Protein AF-A0A6I9NHU3-F1 (afdb_monomer_lite)

InterPro domains:
  IPR011989 Armadillo-like helical [G3DSA:1.25.10.10] (1-116)
  IPR016024 Armadillo-type fold [SSF48371] (1-84)

Radius of gyration: 13.39 Å; chains: 1; bounding box: 30×32×29 Å

Foldseek 3Di:
DVVLQVLLVCCQVCVQPDDPVRLVVLLVVLLVQCLPPDPVSLLSSLSSLLSNLQRDDPVRNCCCCDVQLLDDCVVPDPSSLNSSPSSLVSNCVNPVCSQCNDDNNVSSVVSNVVVVPDPD

Structure (mmCIF, N/CA/C/O backbone):
data_AF-A0A6I9NHU3-F1
#
_entry.id   AF-A0A6I9NHU3-F1
#
loop_
_atom_site.group_PDB
_atom_site.id
_atom_site.type_symbol
_atom_site.label_atom_id
_atom_site.label_alt_id
_atom_site.label_comp_id
_atom_site.label_asym_id
_atom_site.label_entity_id
_atom_site.label_seq_id
_atom_site.pdbx_PDB_ins_code
_atom_site.Cartn_x
_atom_site.Cartn_y
_atom_site.Cartn_z
_atom_site.occupancy
_atom_site.B_iso_or_equiv
_atom_site.auth_seq_id
_atom_site.auth_comp_id
_atom_site.auth_asym_id
_atom_site.auth_atom_id
_atom_site.pdbx_PDB_model_num
ATOM 1 N N . GLU A 1 1 ? 9.219 13.307 -4.992 1.00 74.25 1 GLU A N 1
ATOM 2 C CA . GLU A 1 1 ? 9.551 12.793 -3.641 1.00 74.25 1 GLU A CA 1
ATOM 3 C C . GLU A 1 1 ? 9.200 13.737 -2.472 1.00 74.25 1 GLU A C 1
ATOM 5 O O . GLU A 1 1 ? 8.374 13.357 -1.652 1.00 74.25 1 GLU A O 1
ATOM 10 N N . THR A 1 2 ? 9.744 14.961 -2.372 1.00 89.50 2 THR A N 1
ATOM 11 C CA . THR A 1 2 ? 9.570 15.848 -1.187 1.00 89.50 2 THR A CA 1
ATOM 12 C C . THR A 1 2 ? 8.113 16.134 -0.797 1.00 89.50 2 THR A C 1
ATOM 14 O O . THR A 1 2 ? 7.774 16.113 0.384 1.00 89.50 2 THR A O 1
ATOM 17 N N . MET A 1 3 ? 7.228 16.341 -1.778 1.00 94.88 3 MET A N 1
ATOM 18 C CA . MET A 1 3 ? 5.789 16.517 -1.532 1.00 94.88 3 MET A CA 1
ATOM 19 C C . MET A 1 3 ? 5.120 15.255 -0.972 1.00 94.88 3 MET A C 1
ATOM 21 O O . MET A 1 3 ? 4.278 15.360 -0.086 1.00 94.88 3 MET A O 1
ATOM 25 N N . LEU A 1 4 ? 5.509 14.065 -1.447 1.00 96.44 4 LEU A N 1
ATOM 26 C CA . LEU A 1 4 ? 4.988 12.793 -0.932 1.00 96.44 4 LEU A CA 1
ATOM 27 C C . LEU A 1 4 ? 5.448 12.571 0.507 1.00 96.44 4 LEU A C 1
ATOM 29 O O . LEU A 1 4 ? 4.660 12.162 1.350 1.00 96.44 4 LEU A O 1
ATOM 33 N N . GLN A 1 5 ? 6.694 12.919 0.822 1.00 96.00 5 GLN A N 1
ATOM 34 C CA . GLN A 1 5 ? 7.173 12.829 2.196 1.00 96.00 5 GLN A CA 1
ATOM 35 C C . GLN A 1 5 ? 6.432 13.795 3.134 1.00 96.00 5 GLN A C 1
ATOM 37 O O . GLN A 1 5 ? 6.073 13.415 4.248 1.00 96.00 5 GLN A O 1
ATOM 42 N N . ALA A 1 6 ? 6.141 15.020 2.685 1.00 97.69 6 ALA A N 1
ATOM 43 C CA . ALA A 1 6 ? 5.308 15.951 3.445 1.00 97.69 6 ALA A CA 1
ATOM 44 C C . ALA A 1 6 ? 3.882 15.405 3.643 1.00 97.69 6 ALA A C 1
ATOM 46 O O . ALA A 1 6 ? 3.360 15.428 4.757 1.00 97.69 6 ALA A O 1
ATOM 47 N N . LEU A 1 7 ? 3.280 14.849 2.587 1.00 97.81 7 LEU A N 1
ATOM 48 C CA . LEU A 1 7 ? 1.972 14.198 2.653 1.00 97.81 7 LEU A CA 1
ATOM 49 C C . LEU A 1 7 ? 1.971 13.032 3.649 1.00 97.81 7 LEU A C 1
ATOM 51 O O . LEU A 1 7 ? 1.033 12.908 4.433 1.00 97.81 7 LEU A O 1
ATOM 55 N N . ARG A 1 8 ? 3.032 12.220 3.680 1.00 97.44 8 ARG A N 1
ATOM 56 C CA . ARG A 1 8 ? 3.185 11.131 4.650 1.00 97.44 8 ARG A CA 1
ATOM 57 C C . ARG A 1 8 ? 3.105 11.637 6.089 1.00 97.44 8 ARG A C 1
ATOM 59 O O . ARG A 1 8 ? 2.387 11.056 6.898 1.00 97.44 8 ARG A O 1
ATOM 66 N N . PHE A 1 9 ? 3.787 12.738 6.404 1.00 97.44 9 PHE A N 1
ATOM 67 C CA . PHE A 1 9 ? 3.716 13.348 7.735 1.00 97.44 9 PHE A CA 1
ATOM 68 C C . PHE A 1 9 ? 2.328 13.914 8.053 1.00 97.44 9 PHE A C 1
ATOM 70 O O . PHE A 1 9 ? 1.863 13.802 9.187 1.00 97.44 9 PHE A O 1
ATOM 77 N N . VAL A 1 10 ? 1.628 14.461 7.055 1.00 97.50 10 VAL A N 1
ATOM 78 C CA . VAL A 1 10 ? 0.226 14.879 7.214 1.00 97.50 10 VAL A CA 1
ATOM 79 C C . VAL A 1 10 ? -0.673 13.677 7.514 1.00 97.50 10 VAL A C 1
ATOM 81 O O . VAL A 1 10 ? -1.490 13.756 8.427 1.00 97.50 10 VAL A O 1
ATOM 84 N N . ILE A 1 11 ? -0.502 12.553 6.811 1.00 97.81 11 ILE A N 1
ATOM 85 C CA . ILE A 1 11 ? -1.252 11.314 7.068 1.00 97.81 11 ILE A CA 1
ATOM 86 C C . ILE A 1 11 ? -0.989 10.822 8.496 1.00 97.81 11 ILE A C 1
ATOM 88 O O . ILE A 1 11 ? -1.937 10.559 9.227 1.00 97.81 11 ILE A O 1
ATOM 92 N N . GLN A 1 12 ? 0.270 10.779 8.936 1.00 97.12 12 GLN A N 1
ATOM 93 C CA . GLN A 1 12 ? 0.621 10.360 10.298 1.00 97.12 12 GLN A CA 1
ATOM 94 C C . GLN A 1 12 ? -0.006 11.253 11.382 1.00 97.12 12 GLN A C 1
ATOM 96 O O . GLN A 1 12 ? -0.483 10.748 12.396 1.00 97.12 12 GLN A O 1
ATOM 101 N N . GLY A 1 13 ? -0.010 12.576 11.186 1.00 96.69 13 GLY A N 1
ATOM 102 C CA . GLY A 1 13 ? -0.506 13.525 12.188 1.00 96.69 13 GLY A CA 1
ATOM 103 C C . GLY A 1 13 ? -2.016 13.783 12.146 1.00 96.69 13 GLY A C 1
ATOM 104 O O . GLY A 1 13 ? -2.602 14.191 13.151 1.00 96.69 13 GLY A O 1
ATOM 105 N N . ALA A 1 14 ? -2.651 13.590 10.989 1.00 96.69 14 ALA A N 1
ATOM 106 C CA . ALA A 1 14 ? -4.023 14.032 10.746 1.00 96.69 14 ALA A CA 1
ATOM 107 C C . ALA A 1 14 ? -4.863 13.071 9.890 1.00 96.69 14 ALA A C 1
ATOM 109 O O . ALA A 1 14 ? -5.989 13.424 9.547 1.00 96.69 14 ALA A O 1
ATOM 110 N N . GLY A 1 15 ? -4.378 11.865 9.575 1.00 95.31 15 GLY A N 1
ATOM 111 C CA . GLY A 1 15 ? -5.053 10.902 8.695 1.00 95.31 15 GLY A CA 1
ATOM 112 C C . GLY A 1 15 ? -6.493 10.583 9.104 1.00 95.31 15 GLY A C 1
ATOM 113 O O . GLY A 1 15 ? -7.375 10.526 8.250 1.00 95.31 15 GLY A O 1
ATOM 114 N N . SER A 1 16 ? -6.766 10.494 10.409 1.00 96.31 16 SER A N 1
ATOM 115 C CA . SER A 1 16 ? -8.113 10.265 10.959 1.00 96.31 16 SER A CA 1
ATOM 116 C C . SER A 1 16 ? -9.087 11.436 10.779 1.00 96.31 16 SER A C 1
ATOM 118 O O . SER A 1 16 ? -10.290 11.263 10.955 1.00 96.31 16 SER A O 1
ATOM 120 N N . LYS A 1 17 ? -8.585 12.629 10.440 1.00 97.00 17 LYS A N 1
ATOM 121 C CA . LYS A 1 17 ? -9.372 13.856 10.230 1.00 97.00 17 LYS A CA 1
ATOM 122 C C . LYS A 1 17 ? -9.551 14.195 8.751 1.00 97.00 17 LYS A C 1
ATOM 124 O O . LYS A 1 17 ? -10.196 15.192 8.437 1.00 97.00 17 LYS A O 1
ATOM 129 N N . VAL A 1 18 ? -8.948 13.418 7.851 1.00 95.56 18 VAL A N 1
ATOM 130 C CA . VAL A 1 18 ? -9.068 13.641 6.409 1.00 95.56 18 VAL A CA 1
ATOM 131 C C . VAL A 1 18 ? -10.468 13.236 5.963 1.00 95.56 18 VAL A C 1
ATOM 133 O O . VAL A 1 18 ? -10.930 12.133 6.265 1.00 95.56 18 VAL A O 1
ATOM 136 N N . ASP A 1 19 ? -11.121 14.131 5.226 1.00 97.19 19 ASP A N 1
ATOM 137 C CA . ASP A 1 19 ? -12.421 13.869 4.616 1.00 97.19 19 ASP A CA 1
ATOM 138 C C . ASP A 1 19 ? -12.387 12.581 3.757 1.00 97.19 19 ASP A C 1
ATOM 140 O O . ASP A 1 19 ? -11.393 12.351 3.058 1.00 97.19 19 ASP A O 1
ATOM 144 N N . PRO A 1 20 ? -13.426 11.723 3.790 1.00 96.19 20 PRO A N 1
ATOM 145 C CA . PRO A 1 20 ? -13.434 10.465 3.045 1.00 96.19 20 PRO A CA 1
ATOM 146 C C . PRO A 1 20 ? -13.203 10.602 1.534 1.00 96.19 20 PRO A C 1
ATOM 148 O O . PRO A 1 20 ? -12.477 9.789 0.958 1.00 96.19 20 PRO A O 1
ATOM 151 N N . GLU A 1 21 ? -13.756 11.627 0.877 1.00 97.00 21 GLU A N 1
ATOM 152 C CA . GLU A 1 21 ? -13.565 11.822 -0.566 1.00 97.00 21 GLU A CA 1
ATOM 153 C C . GLU A 1 21 ? -12.119 12.214 -0.879 1.00 97.00 21 GLU A C 1
ATOM 155 O O . GLU A 1 21 ? -11.499 11.675 -1.804 1.00 97.00 21 GLU A O 1
ATOM 160 N N . ILE A 1 22 ? -11.545 13.091 -0.049 1.00 97.31 22 ILE A N 1
ATOM 161 C CA . ILE A 1 22 ? -10.137 13.487 -0.145 1.00 97.31 22 ILE A CA 1
ATOM 162 C C . ILE A 1 22 ? -9.230 12.276 0.102 1.00 97.31 22 ILE A C 1
ATOM 164 O O . ILE A 1 22 ? -8.320 12.018 -0.690 1.00 97.31 22 ILE A O 1
ATOM 168 N N . ARG A 1 23 ? -9.493 11.488 1.153 1.00 97.75 23 ARG A N 1
ATOM 169 C CA . ARG A 1 23 ? -8.723 10.277 1.475 1.00 97.75 23 ARG A CA 1
ATOM 170 C C . ARG A 1 23 ? -8.763 9.273 0.323 1.00 97.75 23 ARG A C 1
ATOM 172 O O . ARG A 1 23 ? -7.714 8.748 -0.054 1.00 97.75 23 ARG A O 1
ATOM 179 N N . LYS A 1 24 ? -9.932 9.046 -0.281 1.00 97.25 24 LYS A N 1
ATOM 180 C CA . LYS A 1 24 ? -10.099 8.162 -1.446 1.00 97.25 24 LYS A CA 1
ATOM 181 C C . LYS A 1 24 ? -9.321 8.653 -2.669 1.00 97.25 24 LYS A C 1
ATOM 183 O O . LYS A 1 24 ? -8.653 7.852 -3.328 1.00 97.25 24 LYS A O 1
ATOM 188 N N . SER A 1 25 ? -9.373 9.953 -2.956 1.00 98.12 25 SER A N 1
ATOM 189 C CA . SER A 1 25 ? -8.628 10.570 -4.061 1.00 98.12 25 SER A CA 1
ATOM 190 C C . SER A 1 25 ? -7.111 10.424 -3.877 1.00 98.12 25 SER A C 1
ATOM 192 O O . SER A 1 25 ? -6.408 9.955 -4.780 1.00 98.12 25 SER A O 1
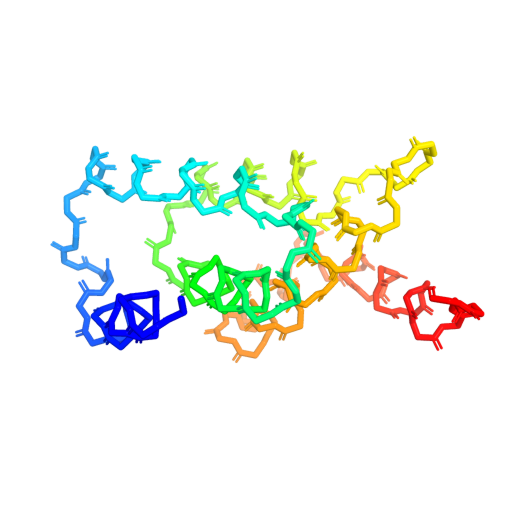ATOM 194 N N . ILE A 1 26 ? -6.615 10.718 -2.668 1.00 97.69 26 ILE A N 1
ATOM 195 C CA . ILE A 1 26 ? -5.202 10.550 -2.305 1.00 97.69 26 ILE A CA 1
ATOM 196 C C . ILE A 1 26 ? -4.789 9.081 -2.446 1.00 97.69 26 ILE A C 1
ATOM 198 O O . ILE A 1 26 ? -3.800 8.787 -3.112 1.00 97.69 26 ILE A O 1
ATOM 202 N N . THR A 1 27 ? -5.570 8.158 -1.880 1.00 98.31 27 THR A N 1
ATOM 203 C CA . THR A 1 27 ? -5.288 6.714 -1.933 1.00 98.31 27 THR A CA 1
ATOM 204 C C . THR A 1 27 ? -5.190 6.225 -3.378 1.00 98.31 27 THR A C 1
ATOM 206 O O . THR A 1 27 ? -4.213 5.579 -3.740 1.00 98.31 27 THR A O 1
ATOM 209 N N . THR A 1 28 ? -6.147 6.601 -4.231 1.00 98.19 28 THR A N 1
ATOM 210 C CA . THR A 1 28 ? -6.163 6.217 -5.655 1.00 98.19 28 THR A CA 1
ATOM 211 C C . THR A 1 28 ? -4.925 6.727 -6.391 1.00 98.19 28 THR A C 1
ATOM 213 O O . THR A 1 28 ? -4.283 5.978 -7.126 1.00 98.19 28 THR A O 1
ATOM 216 N N . THR A 1 29 ? -4.560 7.991 -6.158 1.00 98.25 29 THR A N 1
ATOM 217 C CA . THR A 1 29 ? -3.377 8.607 -6.774 1.00 98.25 29 THR A CA 1
ATOM 218 C C . THR A 1 29 ? -2.101 7.872 -6.366 1.00 98.25 29 THR A C 1
ATOM 220 O O . THR A 1 29 ? -1.308 7.486 -7.220 1.00 98.25 29 THR A O 1
ATOM 223 N N . LEU A 1 30 ? -1.924 7.618 -5.067 1.00 98.38 30 LEU A N 1
ATOM 224 C CA . LEU A 1 30 ? -0.738 6.947 -4.536 1.00 98.38 30 LEU A CA 1
ATOM 225 C C . LEU A 1 30 ? -0.618 5.496 -5.024 1.00 98.38 30 LEU A C 1
ATOM 227 O O . LEU A 1 30 ? 0.475 5.054 -5.387 1.00 98.38 30 LEU A O 1
ATOM 231 N N . LEU A 1 31 ? -1.735 4.766 -5.096 1.00 98.25 31 LEU A N 1
ATOM 232 C CA . LEU A 1 31 ? -1.768 3.400 -5.626 1.00 98.25 31 LEU A CA 1
ATOM 233 C C . LEU A 1 31 ? -1.279 3.335 -7.080 1.00 98.25 31 LEU A C 1
ATOM 235 O O . LEU A 1 31 ? -0.526 2.425 -7.427 1.00 98.25 31 LEU A O 1
ATOM 239 N N . GLY A 1 32 ? -1.634 4.325 -7.905 1.00 97.44 32 GLY A N 1
ATOM 240 C CA . GLY A 1 32 ? -1.138 4.443 -9.281 1.00 97.44 32 GLY A CA 1
ATOM 241 C C . GLY A 1 32 ? 0.375 4.665 -9.380 1.00 97.44 32 GLY A C 1
ATOM 242 O O . GLY A 1 32 ? 0.977 4.369 -10.407 1.00 97.44 32 GLY A O 1
ATOM 243 N N . MET A 1 33 ? 1.013 5.132 -8.305 1.00 97.62 33 MET A N 1
ATOM 244 C CA . MET A 1 33 ? 2.450 5.419 -8.261 1.00 97.62 33 MET A CA 1
ATOM 245 C C . MET A 1 33 ? 3.286 4.256 -7.702 1.00 97.62 33 MET A C 1
ATOM 247 O O . MET A 1 33 ? 4.512 4.351 -7.665 1.00 97.62 33 MET A O 1
ATOM 251 N N . LEU A 1 34 ? 2.666 3.144 -7.287 1.00 97.56 34 LEU A N 1
ATOM 252 C CA . LEU A 1 34 ? 3.398 1.977 -6.771 1.00 97.56 34 LEU A CA 1
ATOM 253 C C . LEU A 1 34 ? 4.213 1.246 -7.847 1.00 97.56 34 LEU A C 1
ATOM 255 O O . LEU A 1 34 ? 5.133 0.513 -7.509 1.00 97.56 34 LEU A O 1
ATOM 259 N N . GLY A 1 35 ? 3.897 1.448 -9.125 1.00 96.56 35 GLY A N 1
ATOM 260 C CA . GLY A 1 35 ? 4.660 0.919 -10.258 1.00 96.56 35 GLY A CA 1
ATOM 261 C C . GLY A 1 35 ? 5.532 1.952 -10.960 1.00 96.56 35 GLY A C 1
ATOM 262 O O . GLY A 1 35 ? 5.925 1.719 -12.092 1.00 96.56 35 GLY A O 1
ATOM 263 N N . HIS A 1 36 ? 5.761 3.119 -10.354 1.00 97.44 36 HIS A N 1
ATOM 264 C CA . HIS A 1 36 ? 6.490 4.201 -11.012 1.00 97.44 36 HIS A CA 1
ATOM 265 C C . HIS A 1 36 ? 7.958 3.820 -11.247 1.00 97.44 36 HIS A C 1
ATOM 267 O O . HIS A 1 36 ? 8.556 3.233 -10.350 1.00 97.44 36 HIS A O 1
ATOM 273 N N . ASP A 1 37 ? 8.549 4.196 -12.388 1.00 96.50 37 ASP A N 1
ATOM 274 C CA . ASP A 1 37 ? 9.932 3.837 -12.752 1.00 96.50 37 ASP A CA 1
ATOM 275 C C . ASP A 1 37 ? 10.969 4.379 -11.759 1.00 96.50 37 ASP A C 1
ATOM 277 O O . ASP A 1 37 ? 11.869 3.666 -11.304 1.00 96.50 37 ASP A O 1
ATOM 281 N N . GLU A 1 38 ? 10.809 5.646 -11.374 1.00 96.25 38 GLU A N 1
ATOM 282 C CA . GLU A 1 38 ? 11.667 6.305 -10.390 1.00 96.25 38 GLU A CA 1
ATOM 283 C C . GLU A 1 38 ? 11.472 5.705 -8.990 1.00 96.25 38 GLU A C 1
ATOM 285 O O . GLU A 1 38 ? 10.404 5.835 -8.383 1.00 96.25 38 GLU A O 1
ATOM 290 N N . ASP A 1 39 ? 12.539 5.102 -8.461 1.00 95.31 39 ASP A N 1
ATOM 291 C CA . ASP A 1 39 ? 12.540 4.409 -7.171 1.00 95.31 39 ASP A CA 1
ATOM 292 C C . ASP A 1 39 ? 12.131 5.317 -6.005 1.00 95.31 39 ASP A C 1
ATOM 294 O O . ASP A 1 39 ? 11.236 4.964 -5.242 1.00 95.31 39 ASP A O 1
ATOM 298 N N . ALA A 1 40 ? 12.675 6.534 -5.931 1.00 96.31 40 ALA A N 1
ATOM 299 C CA . ALA A 1 40 ? 12.344 7.502 -4.884 1.00 96.31 40 ALA A CA 1
ATOM 300 C C . ALA A 1 40 ? 10.839 7.835 -4.843 1.00 96.31 40 ALA A C 1
ATOM 302 O O . ALA A 1 40 ? 10.215 7.879 -3.780 1.00 96.31 40 ALA A O 1
ATOM 303 N N . THR A 1 41 ? 10.222 8.026 -6.012 1.00 96.62 41 THR A N 1
ATOM 304 C CA . THR A 1 41 ? 8.785 8.305 -6.127 1.00 96.62 41 THR A CA 1
ATOM 305 C C . THR A 1 41 ? 7.945 7.087 -5.739 1.00 96.62 41 THR A C 1
ATOM 307 O O . THR A 1 41 ? 6.978 7.223 -4.982 1.00 96.62 41 THR A O 1
ATOM 310 N N . ARG A 1 42 ? 8.350 5.891 -6.175 1.00 97.50 42 ARG A N 1
ATOM 311 C CA . ARG A 1 42 ? 7.709 4.624 -5.809 1.00 97.50 42 ARG A CA 1
ATOM 312 C C . ARG A 1 42 ? 7.778 4.358 -4.301 1.00 97.50 42 ARG A C 1
ATOM 314 O O . ARG A 1 42 ? 6.749 4.080 -3.686 1.00 97.50 42 ARG A O 1
ATOM 321 N N . MET A 1 43 ? 8.955 4.5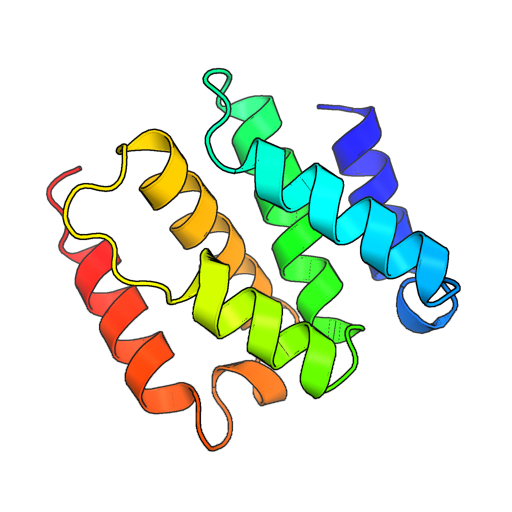03 -3.690 1.00 97.75 43 MET A N 1
ATOM 322 C CA . MET A 1 43 ? 9.173 4.331 -2.248 1.00 97.75 43 MET A CA 1
ATOM 323 C C . MET A 1 43 ? 8.373 5.338 -1.419 1.00 97.75 43 MET A C 1
ATOM 325 O O . MET A 1 43 ? 7.718 4.962 -0.444 1.00 97.75 43 MET A O 1
ATOM 329 N N . ALA A 1 44 ? 8.387 6.616 -1.808 1.00 98.12 44 ALA A N 1
ATOM 330 C CA . ALA A 1 44 ? 7.647 7.652 -1.097 1.00 98.12 44 ALA A CA 1
ATOM 331 C C . ALA A 1 44 ? 6.128 7.433 -1.188 1.00 98.12 44 ALA A C 1
ATOM 333 O O . ALA A 1 44 ? 5.421 7.608 -0.191 1.00 98.12 44 ALA A O 1
ATOM 334 N N . SER A 1 45 ? 5.629 6.988 -2.348 1.00 98.38 45 SER A N 1
ATOM 335 C CA . SER A 1 45 ? 4.218 6.630 -2.504 1.00 98.38 45 SER A CA 1
ATOM 336 C C . SER A 1 45 ? 3.836 5.421 -1.649 1.00 98.38 45 SER A C 1
ATOM 338 O O . SER A 1 45 ? 2.868 5.484 -0.891 1.00 98.38 45 SER A O 1
ATOM 340 N N . ALA A 1 46 ? 4.642 4.353 -1.690 1.00 98.44 46 ALA A N 1
ATOM 341 C CA . ALA A 1 46 ? 4.449 3.164 -0.863 1.00 98.44 46 ALA A CA 1
ATOM 342 C C . ALA A 1 46 ? 4.407 3.511 0.632 1.00 98.44 46 ALA A C 1
ATOM 344 O O . ALA A 1 46 ? 3.557 3.007 1.367 1.00 98.44 46 ALA A O 1
ATOM 345 N N . GLY A 1 47 ? 5.257 4.449 1.063 1.00 98.38 47 GLY A N 1
ATOM 346 C CA . GLY A 1 47 ? 5.210 5.025 2.402 1.00 98.38 47 GLY A CA 1
ATOM 347 C C . GLY A 1 47 ? 3.873 5.662 2.739 1.00 98.38 47 GLY A C 1
ATOM 348 O O . GLY A 1 47 ? 3.318 5.372 3.792 1.00 98.38 47 GLY A O 1
ATOM 349 N N . CYS A 1 48 ? 3.322 6.483 1.851 1.00 98.50 48 CYS A N 1
ATOM 350 C CA . CYS A 1 48 ? 2.020 7.103 2.083 1.00 98.50 48 CYS A CA 1
ATOM 351 C C . CYS A 1 48 ? 0.881 6.070 2.128 1.00 98.50 48 CYS A C 1
ATOM 353 O O . CYS A 1 48 ? 0.042 6.142 3.023 1.00 98.50 48 CYS A O 1
ATOM 355 N N . VAL A 1 49 ? 0.863 5.095 1.208 1.00 98.62 49 VAL A N 1
ATOM 356 C CA . VAL A 1 49 ? -0.151 4.021 1.183 1.00 98.62 49 VAL A CA 1
ATOM 357 C C . VAL A 1 49 ? -0.106 3.190 2.466 1.00 98.62 49 VAL A C 1
ATOM 359 O O . VAL A 1 49 ? -1.149 2.925 3.063 1.00 98.62 49 VAL A O 1
ATOM 362 N N . GLY A 1 50 ? 1.091 2.810 2.919 1.00 98.19 50 GLY A N 1
ATOM 363 C CA . GLY A 1 50 ? 1.248 2.029 4.143 1.00 98.19 50 GLY A CA 1
ATOM 364 C C . GLY A 1 50 ? 0.749 2.767 5.390 1.00 98.19 50 GLY A C 1
ATOM 365 O O . GLY A 1 50 ? 0.029 2.187 6.196 1.00 98.19 50 GLY A O 1
ATOM 366 N N . GLU A 1 51 ? 1.049 4.063 5.523 1.00 98.44 51 GLU A N 1
ATOM 367 C CA . GLU A 1 51 ? 0.543 4.884 6.638 1.00 98.44 51 GLU A CA 1
ATOM 368 C C . GLU A 1 51 ? -0.979 5.073 6.575 1.00 98.44 51 GLU A C 1
ATOM 370 O O . GLU A 1 51 ? -1.651 5.052 7.606 1.00 98.44 51 GLU A O 1
ATOM 375 N N . LEU A 1 52 ? -1.549 5.220 5.371 1.00 98.06 52 LEU A N 1
ATOM 376 C CA . LEU A 1 52 ? -2.998 5.355 5.191 1.00 98.06 52 LEU A CA 1
ATOM 377 C C . LEU A 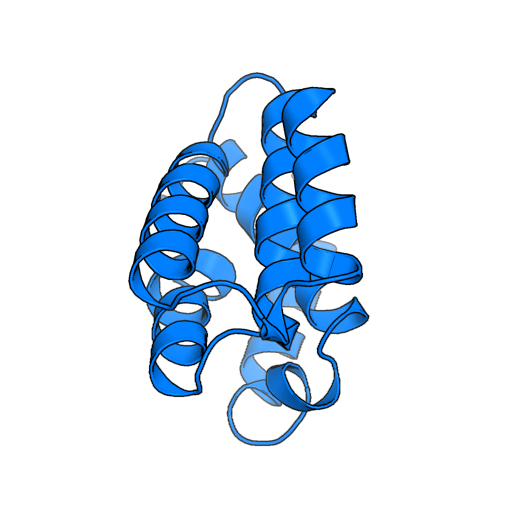1 52 ? -3.762 4.149 5.732 1.00 98.06 52 LEU A C 1
ATOM 379 O O . LEU A 1 52 ? -4.866 4.330 6.240 1.00 98.06 52 LEU A O 1
ATOM 383 N N . CYS A 1 53 ? -3.178 2.947 5.696 1.00 97.88 53 CYS A N 1
ATOM 384 C CA . CYS A 1 53 ? -3.819 1.728 6.193 1.00 97.88 53 CYS A CA 1
ATOM 385 C C . CYS A 1 53 ? -4.236 1.816 7.673 1.00 97.88 53 CYS A C 1
ATOM 387 O O . CYS A 1 53 ? -5.146 1.102 8.083 1.00 97.88 53 CYS A O 1
ATOM 389 N N . ALA A 1 54 ? -3.651 2.712 8.474 1.00 97.38 54 ALA A N 1
ATOM 390 C CA . ALA A 1 54 ? -4.089 2.955 9.852 1.00 97.38 54 ALA A CA 1
ATOM 391 C C . ALA A 1 54 ? -5.406 3.754 9.956 1.00 97.38 54 ALA A C 1
ATOM 393 O O . ALA A 1 54 ? -6.056 3.731 10.997 1.00 97.38 54 ALA A O 1
ATOM 394 N N . PHE A 1 55 ? -5.814 4.447 8.888 1.00 97.56 55 PHE A N 1
ATOM 395 C CA . PHE A 1 55 ? -6.908 5.429 8.900 1.00 97.56 55 PHE A CA 1
ATOM 396 C C . PHE A 1 55 ? -8.044 5.134 7.913 1.00 97.56 55 PHE A C 1
ATOM 398 O O . PHE A 1 55 ? -9.078 5.797 7.964 1.00 97.56 55 PHE A O 1
ATOM 405 N N . LEU A 1 56 ? -7.865 4.171 7.004 1.00 97.44 56 LEU A N 1
ATOM 406 C CA . LEU A 1 56 ? -8.921 3.726 6.090 1.00 97.44 56 LEU A CA 1
ATOM 407 C C . LEU A 1 56 ? -10.083 3.089 6.863 1.00 97.44 56 LEU A C 1
ATOM 409 O O . LEU A 1 56 ? -9.854 2.412 7.867 1.00 97.44 56 LEU A O 1
ATOM 413 N N . SER A 1 57 ? -11.315 3.227 6.375 1.00 96.44 57 SER A N 1
ATOM 414 C CA . SER A 1 57 ? -12.425 2.396 6.863 1.00 96.44 57 SER A CA 1
ATOM 415 C C . SER A 1 57 ? -12.154 0.906 6.598 1.00 96.44 57 SER A C 1
ATOM 417 O O . SER A 1 57 ? -11.232 0.560 5.861 1.00 96.44 57 SER A O 1
ATOM 419 N N . GLU A 1 58 ? -12.931 0.003 7.197 1.00 95.44 58 GLU A N 1
ATOM 420 C CA . GLU A 1 58 ? -12.784 -1.441 6.939 1.00 95.44 58 GLU A CA 1
ATOM 421 C C . GLU A 1 58 ? -12.979 -1.785 5.453 1.00 95.44 58 GLU A C 1
ATOM 423 O O . GLU A 1 58 ? -12.162 -2.498 4.872 1.00 95.44 58 GLU A O 1
ATOM 428 N N . ASP A 1 59 ? -13.992 -1.203 4.804 1.00 96.19 59 ASP A N 1
ATOM 429 C CA . ASP A 1 59 ? -14.246 -1.410 3.373 1.00 96.19 59 ASP A CA 1
ATOM 430 C C . ASP A 1 59 ? -13.131 -0.829 2.492 1.00 96.19 59 ASP A C 1
ATOM 432 O O . ASP A 1 59 ? -12.722 -1.435 1.500 1.00 96.19 59 ASP A O 1
ATOM 436 N N . GLU A 1 60 ? -12.619 0.354 2.840 1.00 97.12 60 GLU A N 1
ATOM 437 C CA . GLU A 1 60 ? -11.499 0.973 2.128 1.00 97.12 60 GLU A CA 1
ATOM 438 C C . GLU A 1 60 ? -10.223 0.132 2.276 1.00 97.12 60 GLU A C 1
ATOM 440 O O . GLU A 1 60 ? -9.559 -0.150 1.277 1.00 97.12 60 GLU A O 1
ATOM 445 N N . LEU A 1 61 ? -9.902 -0.306 3.500 1.00 97.44 61 LEU A N 1
ATOM 446 C CA . LEU A 1 61 ? -8.729 -1.132 3.776 1.00 97.44 61 LEU A CA 1
ATOM 447 C C . LEU A 1 61 ? -8.813 -2.458 3.022 1.00 97.44 61 LEU A C 1
ATOM 449 O O . LEU A 1 61 ? -7.858 -2.831 2.344 1.00 97.44 61 LEU A O 1
ATOM 453 N N . LYS A 1 62 ? -9.960 -3.138 3.091 1.00 96.56 62 LYS A N 1
ATOM 454 C CA . LYS A 1 62 ? -10.190 -4.397 2.380 1.00 96.56 62 LYS A CA 1
ATOM 455 C C . LYS A 1 62 ? -9.928 -4.250 0.883 1.00 96.56 62 LYS A C 1
ATOM 457 O O . LYS A 1 62 ? -9.205 -5.063 0.312 1.00 96.56 62 LYS A O 1
ATOM 462 N N . ASN A 1 63 ? -10.454 -3.194 0.260 1.00 97.06 63 ASN A N 1
ATOM 463 C CA . ASN A 1 63 ? -10.216 -2.929 -1.158 1.00 97.06 63 ASN A CA 1
ATOM 464 C C . ASN A 1 63 ? -8.727 -2.691 -1.454 1.00 97.06 63 ASN A C 1
ATOM 466 O O . ASN A 1 63 ? -8.185 -3.305 -2.371 1.00 97.06 63 ASN A O 1
ATOM 470 N N . VAL A 1 64 ? -8.041 -1.861 -0.661 1.00 98.00 64 VAL A N 1
ATOM 471 C CA . VAL A 1 64 ? -6.601 -1.596 -0.838 1.00 98.00 64 VAL A CA 1
ATOM 472 C C . VAL A 1 64 ? -5.768 -2.873 -0.695 1.00 98.00 64 VAL A C 1
ATOM 474 O O . VAL A 1 64 ? -4.879 -3.126 -1.512 1.00 98.00 64 VAL A O 1
ATOM 477 N N . LEU A 1 65 ? -6.060 -3.701 0.309 1.00 96.94 65 LEU A N 1
ATOM 478 C CA . LEU A 1 65 ? -5.346 -4.954 0.534 1.00 96.94 65 LEU A CA 1
ATOM 479 C C . LEU A 1 65 ? -5.601 -5.948 -0.598 1.00 96.94 65 LEU A C 1
ATOM 481 O O . LEU A 1 65 ? -4.654 -6.387 -1.243 1.00 96.94 65 LEU A O 1
ATOM 485 N N . GLN A 1 66 ? -6.862 -6.262 -0.887 1.00 95.38 66 GLN A N 1
ATOM 486 C CA . GLN A 1 66 ? -7.215 -7.339 -1.814 1.00 95.38 66 GLN A CA 1
ATOM 487 C C . GLN A 1 66 ? -6.955 -6.984 -3.282 1.00 95.38 66 GLN A C 1
ATOM 489 O O . GLN A 1 66 ? -6.593 -7.858 -4.064 1.00 95.38 66 GLN A O 1
ATOM 494 N N . GLN A 1 67 ? -7.128 -5.718 -3.673 1.00 95.19 67 GLN A N 1
ATOM 495 C CA . GLN A 1 67 ? -6.966 -5.299 -5.072 1.00 95.19 67 GLN A CA 1
ATOM 496 C C . GLN A 1 67 ? -5.542 -4.840 -5.401 1.00 95.19 67 GLN A C 1
ATOM 498 O O . GLN A 1 67 ? -5.168 -4.798 -6.576 1.00 95.19 67 GLN A O 1
ATOM 503 N N . HIS A 1 68 ? -4.736 -4.500 -4.389 1.00 96.25 68 HIS A N 1
ATOM 504 C CA . HIS A 1 68 ? -3.397 -3.961 -4.610 1.00 96.25 68 HIS A CA 1
ATOM 505 C C . HIS A 1 68 ? -2.323 -4.656 -3.776 1.00 96.25 68 HIS A C 1
ATOM 507 O O . HIS A 1 68 ? -1.461 -5.305 -4.357 1.00 96.25 68 HIS A O 1
ATOM 513 N N . ILE A 1 69 ? -2.325 -4.509 -2.449 1.00 96.56 69 ILE A N 1
ATOM 514 C CA . ILE A 1 69 ? -1.156 -4.870 -1.623 1.00 96.56 69 ILE A CA 1
ATOM 515 C C . ILE A 1 69 ? -0.918 -6.387 -1.575 1.00 96.56 69 ILE A C 1
ATOM 517 O O . ILE A 1 69 ? 0.215 -6.828 -1.747 1.00 96.56 69 ILE A O 1
ATOM 521 N N . LEU A 1 70 ? -1.981 -7.163 -1.371 1.00 95.00 70 LEU A N 1
ATOM 522 C CA . LEU A 1 70 ? -1.981 -8.627 -1.266 1.00 95.00 70 LEU A CA 1
ATOM 523 C C . LEU A 1 70 ? -2.530 -9.302 -2.533 1.00 95.00 70 LEU A C 1
ATOM 525 O O . LEU A 1 70 ? -2.796 -10.500 -2.533 1.00 95.00 70 LEU A O 1
ATOM 529 N N . ALA A 1 71 ? -2.747 -8.530 -3.600 1.00 93.19 71 ALA A N 1
ATOM 530 C CA . ALA A 1 71 ? -3.225 -9.067 -4.864 1.00 93.19 71 ALA A CA 1
ATOM 531 C C . ALA A 1 71 ? -2.184 -10.005 -5.487 1.00 93.19 71 ALA A C 1
ATOM 533 O O . ALA A 1 71 ? -0.979 -9.784 -5.341 1.00 93.19 71 ALA A O 1
ATOM 534 N N . ASP A 1 72 ? -2.665 -11.000 -6.236 1.00 89.00 72 ASP A N 1
ATOM 535 C CA . ASP A 1 72 ? -1.813 -11.927 -6.979 1.00 89.00 72 ASP A CA 1
ATOM 536 C C . ASP A 1 72 ? -0.766 -11.165 -7.810 1.00 89.00 72 ASP A C 1
ATOM 538 O O . ASP A 1 72 ? -1.057 -10.170 -8.486 1.00 89.00 72 ASP A O 1
ATOM 542 N N . VAL A 1 73 ? 0.478 -11.624 -7.703 1.00 85.94 73 VAL A N 1
ATOM 543 C CA . VAL A 1 73 ? 1.654 -11.029 -8.350 1.00 85.94 73 VAL A CA 1
ATOM 544 C C . VAL A 1 73 ? 2.014 -11.744 -9.654 1.00 85.94 73 VAL A C 1
ATOM 546 O O . VAL A 1 73 ? 2.956 -11.338 -10.339 1.00 85.94 73 VAL A O 1
ATOM 549 N N . SER A 1 74 ? 1.280 -12.798 -10.019 1.00 87.06 74 SER A N 1
ATOM 550 C CA . SER A 1 74 ? 1.488 -13.553 -11.254 1.00 87.06 74 SER A CA 1
ATOM 551 C C . SER A 1 74 ? 1.319 -12.654 -12.483 1.00 87.06 74 SER A C 1
ATOM 553 O O . SER A 1 74 ? 0.255 -12.093 -12.727 1.00 87.06 74 SER A O 1
ATOM 555 N N . GLY A 1 75 ? 2.388 -12.497 -13.269 1.00 86.56 75 GLY A N 1
ATOM 556 C CA . GLY A 1 75 ? 2.380 -11.648 -14.468 1.00 86.56 75 GLY A CA 1
ATOM 557 C C . GLY A 1 75 ? 2.366 -10.138 -14.196 1.00 86.56 75 GLY A C 1
ATOM 558 O O . GLY A 1 75 ? 2.208 -9.360 -15.135 1.00 86.56 75 GLY A O 1
ATOM 559 N N . VAL A 1 76 ? 2.543 -9.714 -12.941 1.00 90.81 76 VAL A N 1
ATOM 560 C CA . VAL A 1 76 ? 2.655 -8.300 -12.566 1.00 90.81 76 VAL A CA 1
ATOM 561 C C . VAL A 1 76 ? 4.085 -7.811 -12.799 1.00 90.81 76 VAL A C 1
ATOM 563 O O . VAL A 1 76 ? 5.049 -8.515 -12.494 1.00 90.81 76 VAL A O 1
ATOM 566 N N . ASP A 1 77 ? 4.217 -6.590 -13.324 1.00 93.00 77 ASP A N 1
ATOM 567 C CA . ASP A 1 77 ? 5.515 -5.940 -13.504 1.00 93.00 77 ASP A CA 1
ATOM 568 C C . ASP A 1 77 ? 6.300 -5.852 -12.181 1.00 93.00 77 ASP A C 1
ATOM 570 O O . ASP A 1 77 ? 5.732 -5.636 -11.102 1.00 93.00 77 ASP A O 1
ATOM 574 N N . TRP A 1 78 ? 7.624 -6.011 -12.267 1.00 91.94 78 TRP A N 1
ATOM 575 C CA . TRP A 1 78 ? 8.479 -6.087 -11.084 1.00 91.94 78 TRP A CA 1
ATOM 576 C C . TRP A 1 78 ? 8.402 -4.808 -10.236 1.00 91.94 78 TRP A C 1
ATOM 578 O O . TRP A 1 78 ? 8.413 -4.897 -9.008 1.00 91.94 78 TRP A O 1
ATOM 588 N N . MET A 1 79 ? 8.264 -3.630 -10.857 1.00 95.62 79 MET A N 1
ATOM 589 C CA . MET A 1 79 ? 8.206 -2.359 -10.135 1.00 95.62 79 MET A CA 1
ATOM 590 C C . MET A 1 79 ? 6.927 -2.268 -9.316 1.00 95.62 79 MET A C 1
ATOM 592 O O . MET A 1 79 ? 6.969 -1.874 -8.152 1.00 95.62 79 MET A O 1
ATOM 596 N N . VAL A 1 80 ? 5.801 -2.702 -9.889 1.00 95.88 80 VAL A N 1
ATOM 597 C CA . VAL A 1 80 ? 4.516 -2.771 -9.181 1.00 95.88 80 VAL A CA 1
ATOM 598 C C . VAL A 1 80 ? 4.609 -3.750 -8.010 1.00 95.88 80 VAL A C 1
ATOM 600 O O . VAL A 1 80 ? 4.175 -3.421 -6.902 1.00 95.88 80 VAL A O 1
ATOM 603 N N . ARG A 1 81 ? 5.204 -4.932 -8.221 1.00 94.88 81 ARG A N 1
ATOM 604 C CA . ARG A 1 81 ? 5.416 -5.925 -7.154 1.00 94.88 81 ARG A CA 1
ATOM 605 C C . ARG A 1 81 ? 6.271 -5.356 -6.020 1.00 94.88 81 ARG A C 1
ATOM 607 O O . ARG A 1 81 ? 5.888 -5.456 -4.854 1.00 94.88 81 ARG A O 1
ATOM 614 N N . HIS A 1 82 ? 7.385 -4.715 -6.355 1.00 95.12 82 HIS A N 1
ATOM 615 C CA . HIS A 1 82 ? 8.273 -4.080 -5.389 1.00 95.12 82 HIS A CA 1
ATOM 616 C C . HIS A 1 82 ? 7.562 -2.967 -4.605 1.00 95.12 82 HIS A C 1
ATOM 618 O O . HIS A 1 82 ? 7.605 -2.950 -3.375 1.00 95.12 82 HIS A O 1
ATOM 624 N N . GLY A 1 83 ? 6.846 -2.064 -5.284 1.00 97.19 83 GLY A N 1
ATOM 625 C CA . GLY A 1 83 ? 6.096 -0.994 -4.620 1.00 97.19 83 GLY A CA 1
ATOM 626 C C . GLY A 1 83 ? 5.004 -1.513 -3.681 1.00 97.19 83 GLY A C 1
ATOM 627 O O . GLY A 1 83 ? 4.857 -0.998 -2.572 1.00 97.19 83 GLY A O 1
ATOM 628 N N . ARG A 1 84 ? 4.284 -2.573 -4.075 1.00 97.19 84 ARG A N 1
ATOM 629 C CA . ARG A 1 84 ? 3.297 -3.253 -3.215 1.00 97.19 84 ARG A CA 1
ATOM 630 C C . ARG A 1 84 ? 3.948 -3.892 -1.985 1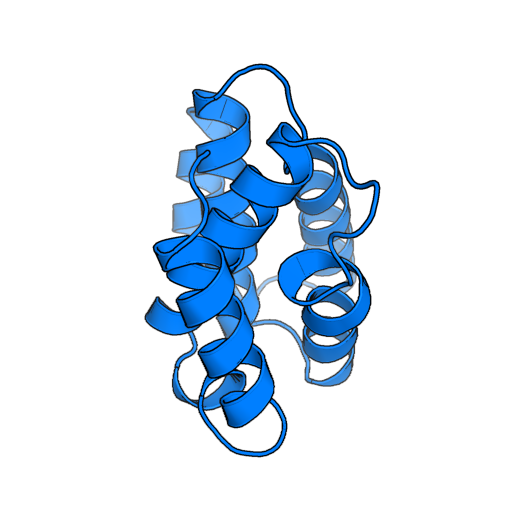.00 97.19 84 ARG A C 1
ATOM 632 O O . ARG A 1 84 ? 3.433 -3.717 -0.884 1.00 97.19 84 ARG A O 1
ATOM 639 N N . SER A 1 85 ? 5.097 -4.553 -2.147 1.00 95.94 85 SER A N 1
ATOM 640 C CA . SER A 1 85 ? 5.862 -5.141 -1.034 1.00 95.94 85 SER A CA 1
ATOM 641 C C . SER A 1 85 ? 6.317 -4.081 -0.019 1.00 95.94 85 SER A C 1
ATOM 643 O O . SER A 1 85 ? 6.137 -4.246 1.190 1.00 95.94 85 SER A O 1
ATOM 645 N N . LEU A 1 86 ? 6.818 -2.936 -0.498 1.00 97.00 86 LEU A N 1
ATOM 646 C CA . LEU A 1 86 ? 7.173 -1.806 0.366 1.00 97.00 86 LEU A CA 1
ATOM 647 C C . LEU A 1 86 ? 5.956 -1.239 1.107 1.00 97.00 86 LEU A C 1
ATOM 649 O O . LEU A 1 86 ? 6.029 -0.990 2.312 1.00 97.00 86 LEU A O 1
ATOM 653 N N . ALA A 1 87 ? 4.833 -1.060 0.406 1.00 98.38 87 ALA A N 1
ATOM 654 C CA . ALA A 1 87 ? 3.599 -0.5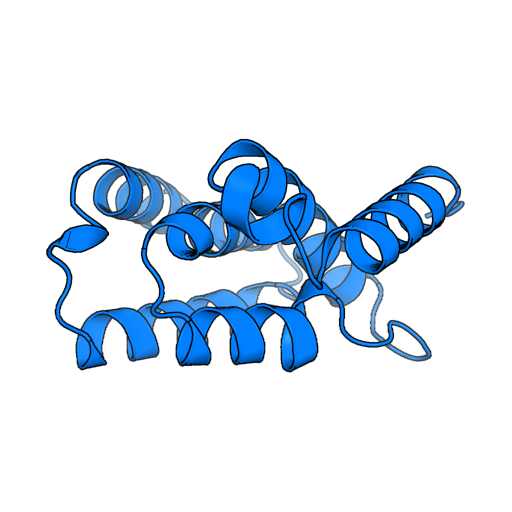70 1.013 1.00 98.38 87 ALA A CA 1
ATOM 655 C C . ALA A 1 87 ? 3.101 -1.537 2.097 1.00 98.38 87 ALA A C 1
ATOM 657 O O . ALA A 1 87 ? 2.721 -1.089 3.176 1.00 98.38 87 ALA A O 1
ATOM 658 N N . MET A 1 88 ? 3.186 -2.850 1.849 1.00 97.19 88 MET A N 1
ATOM 659 C CA . MET A 1 88 ? 2.851 -3.895 2.817 1.00 97.19 88 MET A CA 1
ATOM 660 C C . MET A 1 88 ? 3.719 -3.811 4.073 1.00 97.19 88 MET A C 1
ATOM 662 O O . MET A 1 88 ? 3.187 -3.792 5.179 1.00 97.19 88 MET A O 1
ATOM 666 N N . SER A 1 89 ? 5.045 -3.716 3.924 1.00 97.00 89 SER A N 1
ATOM 667 C CA . SER A 1 89 ? 5.969 -3.624 5.066 1.00 97.00 89 SER A CA 1
ATOM 668 C C . SER A 1 89 ? 5.640 -2.428 5.968 1.00 97.00 89 SER A C 1
ATOM 670 O O . SER A 1 89 ? 5.634 -2.536 7.197 1.00 97.00 89 SER A O 1
ATOM 672 N N . ILE A 1 90 ? 5.296 -1.293 5.359 1.00 98.25 90 ILE A N 1
ATOM 673 C CA . ILE A 1 90 ? 4.934 -0.075 6.087 1.00 98.25 90 ILE A CA 1
ATOM 674 C C . ILE A 1 90 ? 3.539 -0.208 6.703 1.00 98.25 90 ILE A C 1
ATOM 676 O O . ILE A 1 90 ? 3.363 0.157 7.860 1.00 98.25 90 ILE A O 1
ATOM 680 N N . ALA A 1 91 ? 2.574 -0.789 5.990 1.00 98.00 91 ALA A N 1
ATOM 681 C CA . ALA A 1 91 ? 1.238 -1.045 6.518 1.00 98.00 91 ALA A CA 1
ATOM 682 C C . ALA A 1 91 ? 1.272 -1.972 7.744 1.00 98.00 91 ALA A C 1
ATOM 684 O O . ALA A 1 91 ? 0.618 -1.680 8.740 1.00 98.00 91 ALA A O 1
ATOM 685 N N . VAL A 1 92 ? 2.089 -3.032 7.721 1.00 97.44 92 VAL A N 1
ATOM 686 C CA . VAL A 1 92 ? 2.270 -3.945 8.866 1.00 97.44 92 VAL A CA 1
ATOM 687 C C . VAL A 1 92 ? 2.877 -3.209 10.058 1.00 97.44 92 VAL A C 1
ATOM 689 O O . VAL A 1 92 ? 2.450 -3.410 11.191 1.00 97.44 92 VAL A O 1
ATOM 692 N N . LYS A 1 93 ? 3.840 -2.314 9.814 1.00 96.81 93 LYS A N 1
ATOM 693 C CA . LYS A 1 93 ? 4.420 -1.471 10.864 1.00 96.81 93 LYS A CA 1
ATOM 694 C C . LYS A 1 93 ? 3.398 -0.493 11.457 1.00 96.81 93 LYS A C 1
ATOM 696 O O . LYS A 1 93 ? 3.407 -0.277 12.666 1.00 96.81 93 LYS A O 1
ATOM 701 N N . CYS A 1 94 ? 2.577 0.140 10.622 1.00 96.50 94 CYS A N 1
ATOM 702 C CA . CYS A 1 94 ? 1.723 1.260 11.026 1.00 96.50 94 CYS A CA 1
ATOM 703 C C . CYS A 1 94 ? 0.336 0.830 11.517 1.00 96.50 94 CYS A C 1
ATOM 705 O O . CYS A 1 94 ? -0.269 1.534 12.321 1.00 96.50 94 CYS A O 1
ATOM 707 N N . ALA A 1 95 ? -0.162 -0.317 11.060 1.00 96.44 95 ALA A N 1
ATOM 708 C CA . ALA A 1 95 ? -1.463 -0.866 11.428 1.00 96.44 95 ALA A CA 1
ATOM 709 C C . ALA A 1 95 ? -1.379 -2.382 11.720 1.00 96.44 95 ALA A C 1
ATOM 711 O O . ALA A 1 95 ? -2.114 -3.167 11.113 1.00 96.44 95 ALA A O 1
ATOM 712 N N . PRO A 1 96 ? -0.507 -2.822 12.653 1.00 95.88 96 PRO A N 1
ATOM 713 C CA . PRO A 1 96 ? -0.251 -4.243 12.899 1.00 95.88 96 PRO A CA 1
ATOM 714 C C . PRO A 1 96 ? -1.510 -5.007 13.318 1.00 95.88 96 PRO A C 1
ATOM 716 O O . PRO A 1 96 ? -1.734 -6.114 12.846 1.00 95.88 96 PRO A O 1
ATOM 719 N N . GLU A 1 97 ? -2.374 -4.412 14.144 1.00 94.62 97 GLU A N 1
ATOM 720 C CA . GLU A 1 97 ? -3.625 -5.047 14.588 1.00 94.62 97 GLU A CA 1
ATOM 721 C C . GLU A 1 97 ? -4.616 -5.272 13.438 1.00 94.62 97 GLU A C 1
ATOM 723 O O . GLU A 1 97 ? -5.400 -6.215 13.483 1.00 94.62 97 GLU A O 1
ATOM 728 N N . ARG A 1 98 ? -4.562 -4.436 12.393 1.00 94.88 98 ARG A N 1
ATOM 729 C CA . ARG A 1 98 ? -5.452 -4.536 11.229 1.00 94.88 98 ARG A CA 1
ATOM 730 C C . ARG A 1 98 ? -4.934 -5.505 10.170 1.00 94.88 98 ARG A C 1
ATOM 732 O O . ARG A 1 98 ? -5.739 -6.114 9.479 1.00 94.88 98 ARG A O 1
ATOM 739 N N . LEU A 1 99 ? -3.612 -5.621 10.014 1.00 94.25 99 LEU A N 1
ATOM 740 C CA . LEU A 1 99 ? -2.994 -6.479 8.992 1.00 94.25 99 LEU A CA 1
ATOM 741 C C . LEU A 1 99 ? -2.601 -7.861 9.521 1.00 94.25 99 LEU A C 1
ATOM 743 O O . LEU A 1 99 ? -2.734 -8.850 8.811 1.00 94.25 99 LEU A O 1
ATOM 747 N N . CYS A 1 100 ? -2.116 -7.934 10.755 1.00 91.75 100 CYS A N 1
ATOM 748 C CA . CYS A 1 100 ? -1.683 -9.180 11.387 1.00 91.75 100 CYS A CA 1
ATOM 749 C C . CYS A 1 100 ? -2.706 -9.700 12.409 1.00 91.75 100 CYS A C 1
ATOM 751 O O . CYS A 1 100 ? -2.469 -10.714 13.061 1.00 91.75 100 CYS A O 1
ATOM 753 N N . GLY A 1 101 ? -3.838 -9.013 12.574 1.00 83.44 101 GLY A N 1
ATOM 754 C CA . GLY A 1 101 ? -4.979 -9.498 13.342 1.00 83.44 101 GLY A CA 1
ATOM 755 C C . GLY A 1 101 ? -6.057 -10.084 12.431 1.00 83.44 101 GLY A C 1
ATOM 756 O O . GLY A 1 101 ? -6.340 -9.551 11.361 1.00 83.44 101 GLY A O 1
ATOM 757 N N . GLY A 1 102 ? -6.693 -11.171 12.867 1.00 85.50 102 GLY A N 1
ATOM 758 C CA . GLY A 1 102 ? -7.890 -11.707 12.213 1.00 85.50 102 GLY A CA 1
ATOM 759 C C . GLY A 1 102 ? -7.648 -12.286 10.813 1.00 85.50 102 GLY A C 1
ATOM 760 O O . GLY A 1 102 ? -6.772 -13.126 10.636 1.00 85.50 102 GLY A O 1
ATOM 761 N N . GLU A 1 103 ? -8.468 -11.863 9.843 1.00 90.44 103 GLU A N 1
ATOM 762 C CA . GLU A 1 103 ? -8.609 -12.472 8.504 1.00 90.44 103 GLU A CA 1
ATOM 763 C C . GLU A 1 103 ? -7.341 -12.399 7.640 1.00 90.44 103 GLU A C 1
ATOM 765 O O . GLU A 1 103 ? -7.095 -13.301 6.844 1.00 90.44 103 GLU A O 1
ATOM 770 N N . TYR A 1 104 ? -6.525 -11.352 7.783 1.00 93.00 104 TYR A N 1
ATOM 771 C CA . TYR A 1 104 ? -5.409 -11.105 6.863 1.00 93.00 104 TYR A CA 1
ATOM 772 C C . TYR A 1 104 ? -4.077 -11.713 7.312 1.00 93.00 104 TYR A C 1
ATOM 774 O O . TYR A 1 104 ? -3.138 -11.746 6.520 1.00 93.00 104 TYR A O 1
ATOM 782 N N . CYS A 1 105 ? -3.977 -12.195 8.555 1.00 94.12 105 CYS A N 1
ATOM 783 C CA . CYS A 1 105 ? -2.698 -12.567 9.167 1.00 94.12 105 CYS A CA 1
ATOM 784 C C . CYS A 1 105 ? -1.938 -13.637 8.368 1.00 94.12 105 CYS A C 1
ATOM 786 O O . CYS A 1 105 ? -0.752 -13.464 8.071 1.00 94.12 105 CYS A O 1
ATOM 788 N N . ASP A 1 106 ? -2.628 -14.706 7.965 1.00 95.19 106 ASP A N 1
ATOM 789 C CA . ASP A 1 106 ? -2.017 -15.802 7.209 1.00 95.19 106 ASP A CA 1
ATOM 790 C C . ASP A 1 106 ? -1.541 -15.321 5.831 1.00 95.19 106 ASP A C 1
ATOM 792 O O . ASP A 1 106 ? -0.386 -15.538 5.463 1.00 95.19 106 ASP A O 1
ATOM 796 N N . THR A 1 107 ? -2.382 -14.577 5.105 1.00 94.88 107 THR A N 1
ATOM 797 C CA . THR A 1 107 ? -2.046 -14.039 3.776 1.00 94.88 107 THR A CA 1
ATOM 798 C C . THR A 1 107 ? -0.902 -13.029 3.831 1.00 94.88 107 THR A C 1
ATOM 800 O O . THR A 1 107 ? -0.015 -13.050 2.981 1.00 94.88 107 THR A O 1
ATOM 803 N N . VAL A 1 108 ? -0.881 -12.150 4.837 1.00 95.94 108 VAL A N 1
ATOM 804 C CA . VAL A 1 108 ? 0.217 -11.195 5.048 1.00 95.94 108 VAL A CA 1
ATOM 805 C C . VAL A 1 108 ? 1.516 -11.942 5.345 1.00 95.94 108 VAL A C 1
ATOM 807 O O . VAL A 1 108 ? 2.559 -11.607 4.783 1.00 95.94 108 VAL A O 1
ATOM 810 N N . THR A 1 109 ? 1.463 -12.981 6.180 1.00 94.81 109 THR A N 1
ATOM 811 C CA . THR A 1 109 ? 2.638 -13.796 6.519 1.00 94.81 109 THR A CA 1
ATOM 812 C C . THR A 1 109 ? 3.181 -14.525 5.291 1.00 94.81 109 THR A C 1
ATOM 814 O O . THR A 1 109 ? 4.384 -14.476 5.026 1.00 94.81 109 THR A O 1
ATOM 817 N N . GLU A 1 110 ? 2.305 -15.143 4.498 1.00 94.12 110 GLU A N 1
ATOM 818 C CA . GLU A 1 110 ? 2.670 -15.810 3.245 1.00 94.12 110 GLU A CA 1
ATOM 819 C C . GLU A 1 110 ? 3.274 -14.828 2.231 1.00 94.12 110 GLU A C 1
ATOM 821 O O . GLU A 1 110 ? 4.311 -15.115 1.625 1.00 94.12 110 GLU A O 1
ATOM 826 N N . ALA A 1 111 ? 2.684 -13.639 2.087 1.00 93.00 111 ALA A N 1
ATOM 827 C CA . ALA A 1 111 ? 3.195 -12.600 1.199 1.00 93.00 111 ALA A CA 1
ATOM 828 C C . ALA A 1 111 ? 4.586 -12.107 1.633 1.00 93.00 111 ALA A C 1
ATOM 830 O O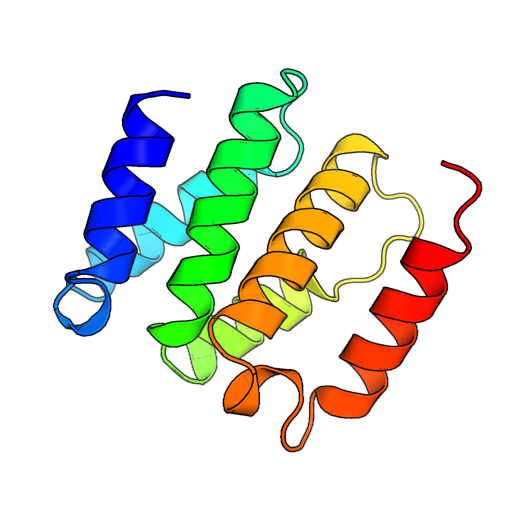 . ALA A 1 111 ? 5.468 -11.922 0.790 1.00 93.00 111 ALA A O 1
ATOM 831 N N . ILE A 1 112 ? 4.822 -11.936 2.939 1.00 93.12 112 ILE A N 1
ATOM 832 C CA . ILE A 1 112 ? 6.142 -11.576 3.481 1.00 93.12 112 ILE A CA 1
ATOM 833 C C . ILE A 1 112 ? 7.168 -12.666 3.165 1.00 93.12 112 ILE A C 1
ATOM 835 O O . ILE A 1 112 ? 8.242 -12.348 2.656 1.00 93.12 112 ILE A O 1
ATOM 839 N N . LEU A 1 113 ? 6.847 -13.938 3.421 1.00 93.06 113 LEU A N 1
ATOM 840 C CA . LEU A 1 113 ? 7.740 -15.068 3.136 1.00 93.06 113 LEU A CA 1
ATOM 841 C C . LEU A 1 113 ? 8.066 -15.167 1.640 1.00 93.06 113 LEU A C 1
ATOM 843 O O . LEU A 1 113 ? 9.228 -15.330 1.260 1.00 93.06 113 LEU A O 1
ATOM 847 N N . THR A 1 114 ? 7.050 -15.003 0.794 1.00 91.19 114 THR A N 1
ATOM 848 C CA . THR A 1 114 ? 7.187 -15.017 -0.667 1.00 91.19 114 THR A CA 1
ATOM 849 C C . THR A 1 114 ? 8.084 -13.885 -1.163 1.00 91.19 114 THR A C 1
ATOM 851 O O . THR A 1 114 ? 8.901 -14.091 -2.055 1.00 91.19 114 THR A O 1
ATOM 854 N N . ASN A 1 115 ? 7.969 -12.688 -0.584 1.00 89.25 115 ASN A N 1
ATOM 855 C CA . ASN A 1 115 ? 8.817 -11.555 -0.958 1.00 89.25 115 ASN A CA 1
ATOM 856 C C . ASN A 1 115 ? 10.238 -11.673 -0.391 1.00 89.25 115 ASN A C 1
ATOM 858 O O . ASN A 1 115 ? 11.187 -11.306 -1.072 1.00 89.25 115 ASN A O 1
ATOM 862 N N . ALA A 1 116 ? 10.409 -12.212 0.819 1.00 88.81 116 ALA A N 1
ATOM 863 C CA . ALA A 1 116 ? 11.723 -12.392 1.443 1.00 88.81 116 ALA A CA 1
ATOM 864 C C . ALA A 1 116 ? 12.584 -13.462 0.751 1.00 88.81 116 ALA A C 1
ATOM 866 O O . ALA A 1 116 ? 13.806 -13.444 0.872 1.00 88.81 116 ALA A O 1
ATOM 867 N N . THR A 1 117 ? 11.945 -14.401 0.052 1.00 88.25 117 THR A N 1
ATOM 868 C CA . THR A 1 117 ? 12.607 -15.480 -0.697 1.00 88.25 117 THR A CA 1
ATOM 869 C C . THR A 1 117 ? 12.654 -15.223 -2.203 1.00 88.25 117 THR A C 1
ATOM 871 O O . THR A 1 117 ? 13.171 -16.056 -2.949 1.00 88.25 117 THR A O 1
ATOM 874 N N . ALA A 1 118 ? 12.138 -14.080 -2.666 1.00 84.44 118 ALA A N 1
ATOM 875 C CA . ALA A 1 118 ? 12.230 -13.690 -4.062 1.00 84.44 118 ALA A CA 1
ATOM 876 C C . ALA A 1 118 ? 13.682 -13.327 -4.414 1.00 84.44 118 ALA A C 1
ATOM 878 O O . ALA A 1 118 ? 14.328 -12.544 -3.725 1.00 84.44 118 ALA A O 1
ATOM 879 N N . ASP A 1 119 ? 14.184 -13.892 -5.512 1.00 69.50 119 ASP A N 1
ATOM 880 C CA . ASP A 1 119 ? 15.548 -13.669 -6.025 1.00 69.50 119 ASP A CA 1
ATOM 881 C C . ASP A 1 119 ? 15.720 -12.272 -6.675 1.00 69.50 119 ASP A C 1
ATOM 883 O O . ASP A 1 119 ? 16.792 -11.916 -7.166 1.00 69.50 119 ASP A O 1
ATOM 887 N N . ARG A 1 120 ? 14.637 -11.481 -6.718 1.00 59.16 120 ARG A N 1
ATOM 888 C CA . ARG A 1 120 ? 14.564 -10.093 -7.193 1.00 59.16 120 ARG A CA 1
ATOM 889 C C . ARG A 1 120 ? 13.487 -9.318 -6.448 1.00 59.16 120 ARG A C 1
ATOM 891 O O . ARG A 1 120 ? 12.356 -9.851 -6.354 1.00 59.16 120 ARG A O 1
#

Organism: NCBI:txid8208

pLDDT: mean 94.78, std 5.51, range [59.16, 98.62]

Sequence (120 aa):
ETMLQALRFVIQGAGSKVDPEIRKSITTTLLGMLGHDEDATRMASAGCVGELCAFLSEDELKNVLQQHILADVSGVDWMVRHGRSLAMSIAVKCAPERLCGGEYCDTVTEAILTNATADR

Secondary structure (DSSP, 8-state):
-HHHHHHHHHHHHHGGGS-HHHHHHHHHHHHHTTT-SSHHHHHHHHHHHHHHTTTS-HHHHHHHIIIIISS--TT--HHHHHHHHHHHHHHHHH-HHHHSSGGGHHHHHHHHHHHHT---